Protein AF-A0A7S1XW97-F1 (afdb_monomer)

InterPro domains:
  IPR000409 BEACH domain [PF02138] (45-136)
  IPR000409 BEACH domain [PS50197] (31-137)
  IPR000409 BEACH domain [SM01026] (43-135)
  IPR036372 BEACH domain superfamily [G3DSA:1.10.1540.10] (35-137)
  IPR036372 BEACH domain superfamily [SSF81837] (33-136)
  IPR050865 BEACH Domain-Containing [PTHR13743] (34-137)

pLDDT: mean 87.42, std 10.72, range [58.53, 98.44]

Mean predicted aligned error: 8.8 Å

Foldseek 3Di:
DVVVVVVVVVVVVVCLVPDDPQRDLADPPADPVNLVVVLVVLVVCVVVVVDDPVVSQVSVLSSVSADPVDPVSHRDDDDFFDDPPDPDDDPVDPNRTQPPVDDPQPSDVVSVVVLVVQQVVCVPDPVDHRDSDPDDD

Solvent-accessible surface area (backbone atoms only — not comparable to full-atom values): 8562 Å² total; per-residue (Å²): 127,64,68,64,53,53,52,51,54,50,50,52,52,52,52,62,69,71,44,55,80,89,70,58,57,60,68,88,91,56,54,71,67,53,54,52,54,49,50,53,52,49,52,50,36,37,76,70,63,75,39,54,72,66,56,47,50,50,54,52,26,49,75,72,40,28,36,92,90,37,86,95,39,44,67,78,78,79,80,55,65,65,70,85,80,64,95,71,82,64,89,85,46,71,83,38,43,44,70,79,94,48,58,86,67,52,74,45,67,72,52,30,51,54,28,49,54,52,24,57,74,30,71,79,51,90,90,46,84,61,59,66,67,99,63,83,134

Structure (mmCIF, N/CA/C/O backbone):
data_AF-A0A7S1XW97-F1
#
_entry.id   AF-A0A7S1XW97-F1
#
loop_
_atom_site.group_PDB
_atom_site.id
_atom_site.type_symbol
_atom_site.label_atom_id
_atom_site.label_alt_id
_atom_site.label_comp_id
_atom_site.label_asym_id
_atom_site.label_entity_id
_atom_site.label_seq_id
_atom_site.pdbx_PDB_ins_code
_atom_site.Cartn_x
_atom_site.Cartn_y
_atom_site.Cartn_z
_atom_site.occupancy
_atom_site.B_iso_or_equiv
_atom_site.auth_seq_id
_atom_site.auth_comp_id
_atom_site.auth_asym_id
_atom_site.auth_atom_id
_atom_site.pdbx_PDB_model_num
ATOM 1 N N . GLY A 1 1 ? 24.781 -1.783 -34.529 1.00 58.53 1 GLY A N 1
ATOM 2 C CA . GLY A 1 1 ? 24.892 -1.516 -33.083 1.00 58.53 1 GLY A CA 1
ATOM 3 C C . GLY A 1 1 ? 23.984 -0.381 -32.654 1.00 58.53 1 GLY A C 1
ATOM 4 O O . GLY A 1 1 ? 23.139 -0.597 -31.808 1.00 58.53 1 GLY A O 1
ATOM 5 N N . GLU A 1 2 ? 24.116 0.796 -33.266 1.00 60.38 2 GLU A N 1
ATOM 6 C CA . GLU A 1 2 ? 23.433 2.031 -32.831 1.00 60.38 2 GLU A CA 1
ATOM 7 C C . GLU A 1 2 ? 22.150 2.355 -33.623 1.00 60.38 2 GLU A C 1
ATOM 9 O O . GLU A 1 2 ? 21.118 2.680 -33.043 1.00 60.38 2 GLU A O 1
ATOM 14 N N . GLN A 1 3 ? 22.172 2.167 -34.950 1.00 65.38 3 GLN A N 1
ATOM 15 C CA . GLN A 1 3 ? 21.011 2.398 -35.829 1.00 65.38 3 GLN A CA 1
ATOM 16 C C . GLN A 1 3 ? 19.806 1.500 -35.507 1.00 65.38 3 GLN A C 1
ATOM 18 O O . GLN A 1 3 ? 18.667 1.949 -35.583 1.00 65.38 3 GLN A O 1
ATOM 23 N N . ALA A 1 4 ? 20.043 0.244 -35.114 1.00 67.50 4 ALA A N 1
ATOM 24 C CA . ALA A 1 4 ? 18.973 -0.688 -34.750 1.00 67.50 4 ALA A CA 1
ATOM 25 C C . ALA A 1 4 ? 18.255 -0.271 -33.452 1.00 67.50 4 ALA A C 1
ATOM 27 O O . ALA A 1 4 ? 17.042 -0.431 -33.332 1.00 67.50 4 ALA A O 1
ATOM 28 N N . THR A 1 5 ? 18.993 0.307 -32.502 1.00 68.38 5 THR A N 1
ATOM 29 C CA . THR A 1 5 ? 18.452 0.832 -31.242 1.00 68.38 5 THR A CA 1
ATOM 30 C C . THR A 1 5 ? 17.637 2.100 -31.491 1.00 68.38 5 THR A C 1
ATOM 32 O O . THR A 1 5 ? 16.514 2.206 -31.009 1.00 68.38 5 THR A O 1
ATOM 35 N N . ALA A 1 6 ? 18.138 3.006 -32.338 1.00 78.25 6 ALA A N 1
ATOM 36 C CA . ALA A 1 6 ? 17.415 4.217 -32.730 1.00 78.25 6 ALA A CA 1
ATOM 37 C C . ALA A 1 6 ? 16.077 3.905 -33.427 1.00 78.25 6 ALA A C 1
ATOM 39 O O . ALA A 1 6 ? 15.051 4.491 -33.081 1.00 78.25 6 ALA A O 1
ATOM 40 N N . LEU A 1 7 ? 16.071 2.930 -34.346 1.00 82.88 7 LEU A N 1
ATOM 41 C CA . LEU A 1 7 ? 14.863 2.478 -35.043 1.00 82.88 7 LEU A CA 1
ATOM 42 C C . LEU A 1 7 ? 13.847 1.836 -34.080 1.00 82.88 7 LEU A C 1
ATOM 44 O O . LEU A 1 7 ? 12.645 2.082 -34.183 1.00 82.88 7 LEU A O 1
ATOM 48 N N . ARG A 1 8 ? 14.321 1.037 -33.112 1.00 73.38 8 ARG A N 1
ATOM 49 C CA . ARG A 1 8 ? 13.478 0.440 -32.061 1.00 73.38 8 ARG A CA 1
ATOM 50 C C . ARG A 1 8 ? 12.806 1.516 -31.209 1.00 73.38 8 ARG A C 1
ATOM 52 O O . ARG A 1 8 ? 11.610 1.417 -30.933 1.00 73.38 8 ARG A O 1
ATOM 59 N N . ASP A 1 9 ? 13.557 2.533 -30.805 1.00 73.38 9 ASP A N 1
ATOM 60 C CA . ASP A 1 9 ? 13.055 3.612 -29.953 1.00 73.38 9 ASP A CA 1
ATOM 61 C C . ASP A 1 9 ? 12.073 4.527 -30.698 1.00 73.38 9 ASP A C 1
ATOM 63 O O . ASP A 1 9 ? 11.115 5.037 -30.108 1.00 73.38 9 ASP A O 1
ATOM 67 N N . GLU A 1 10 ? 12.288 4.733 -31.997 1.00 81.69 10 GLU A N 1
ATOM 68 C CA . GLU A 1 10 ? 11.368 5.457 -32.874 1.00 81.69 10 GLU A CA 1
ATOM 69 C C . GLU A 1 10 ? 10.059 4.683 -33.079 1.00 81.69 10 GLU A C 1
ATOM 71 O O . GLU A 1 10 ? 8.978 5.243 -32.876 1.00 81.69 10 GLU A O 1
ATOM 76 N N . LEU A 1 11 ? 10.143 3.381 -33.371 1.00 80.56 11 LEU A N 1
ATOM 77 C CA . LEU A 1 11 ? 8.976 2.504 -33.475 1.00 80.56 11 LEU A CA 1
ATOM 78 C C . LEU A 1 11 ? 8.187 2.470 -32.160 1.00 80.56 11 LEU A C 1
ATOM 80 O O . LEU A 1 11 ? 6.967 2.627 -32.172 1.00 80.56 11 LEU A O 1
ATOM 84 N N . GLY A 1 12 ? 8.874 2.338 -31.021 1.00 74.25 12 GLY A N 1
ATOM 85 C CA . GLY A 1 12 ? 8.250 2.382 -29.699 1.00 74.25 12 GLY A CA 1
ATOM 86 C C . GLY A 1 12 ? 7.497 3.691 -29.455 1.00 74.25 12 GLY A C 1
ATOM 87 O O . GLY A 1 12 ? 6.360 3.674 -28.981 1.00 74.25 12 GLY A O 1
ATOM 88 N N . ARG A 1 13 ? 8.075 4.832 -29.851 1.00 75.88 13 ARG A N 1
ATOM 89 C CA . ARG A 1 13 ? 7.411 6.144 -29.769 1.00 75.88 13 ARG A CA 1
ATOM 90 C C . ARG A 1 13 ? 6.189 6.253 -30.683 1.00 75.88 13 ARG A C 1
ATOM 92 O O . ARG A 1 13 ? 5.176 6.810 -30.258 1.00 75.88 13 ARG A O 1
ATOM 99 N N . LEU A 1 14 ? 6.263 5.740 -31.911 1.00 81.44 14 LEU A N 1
ATOM 100 C CA . LEU A 1 14 ? 5.149 5.765 -32.867 1.00 81.44 14 LEU A CA 1
ATOM 101 C C . LEU A 1 14 ? 3.989 4.875 -32.410 1.00 81.44 14 LEU A C 1
ATOM 103 O O . LEU A 1 14 ? 2.843 5.326 -32.403 1.00 81.44 14 LEU A O 1
ATOM 107 N N . VAL A 1 15 ? 4.284 3.660 -31.941 1.00 77.19 15 VAL A N 1
ATOM 108 C CA . VAL A 1 15 ? 3.284 2.748 -31.367 1.00 77.19 15 VAL A CA 1
ATOM 109 C C . VAL A 1 15 ? 2.611 3.390 -30.153 1.00 77.19 15 VAL A C 1
ATOM 111 O O . VAL A 1 15 ? 1.388 3.396 -30.074 1.00 77.19 15 VAL A O 1
ATOM 114 N N . MET A 1 16 ? 3.373 4.024 -29.256 1.00 71.75 16 MET A N 1
ATOM 115 C CA . MET A 1 16 ? 2.813 4.733 -28.097 1.00 71.75 16 MET A CA 1
ATOM 116 C C . MET A 1 16 ? 1.976 5.967 -28.469 1.00 71.75 16 MET A C 1
ATOM 118 O O . MET A 1 16 ? 1.106 6.355 -27.697 1.00 71.75 16 MET A O 1
ATOM 122 N N . ARG A 1 17 ? 2.210 6.603 -29.625 1.00 74.94 17 ARG A N 1
ATOM 123 C CA . ARG A 1 17 ? 1.366 7.709 -30.120 1.00 74.94 17 ARG A CA 1
ATOM 124 C C . ARG A 1 17 ? 0.028 7.233 -30.676 1.00 74.94 17 ARG A C 1
ATOM 126 O O . ARG A 1 17 ? -0.952 7.960 -30.563 1.00 74.94 17 ARG A O 1
ATOM 133 N N . LEU A 1 18 ? 0.019 6.067 -31.317 1.00 80.94 18 LEU A N 1
ATOM 134 C CA . LEU A 1 18 ? -1.166 5.488 -31.956 1.00 80.94 18 LEU A CA 1
ATOM 135 C C . LEU A 1 18 ? -1.981 4.617 -30.995 1.00 80.94 18 LEU A C 1
ATOM 137 O O . LEU A 1 18 ? -3.166 4.389 -31.230 1.00 80.94 18 LEU A O 1
ATOM 141 N N . ALA A 1 19 ? -1.353 4.131 -29.923 1.00 71.88 19 ALA A N 1
ATOM 142 C CA . ALA A 1 19 ? -2.017 3.352 -28.898 1.00 71.88 19 ALA A CA 1
ATOM 143 C C . ALA A 1 19 ? -3.153 4.172 -28.259 1.00 71.88 19 ALA A C 1
ATOM 145 O O . ALA A 1 19 ? -2.956 5.343 -27.915 1.00 71.88 19 ALA A O 1
ATOM 146 N N . PRO A 1 20 ? -4.334 3.566 -28.050 1.00 72.19 20 PRO A N 1
ATOM 147 C CA . PRO A 1 20 ? -5.391 4.207 -27.291 1.00 72.19 20 PRO A CA 1
ATOM 148 C C . PRO A 1 20 ? -4.873 4.645 -25.921 1.00 72.19 20 PRO A C 1
ATOM 150 O O . PRO A 1 20 ? -4.086 3.938 -25.291 1.00 72.19 20 PRO A O 1
ATOM 153 N N . SER A 1 21 ? -5.368 5.768 -25.404 1.00 61.31 21 SER A N 1
ATOM 154 C CA . SER A 1 21 ? -4.962 6.291 -24.090 1.00 61.31 21 SER A CA 1
ATOM 155 C C . SER A 1 21 ? -5.114 5.273 -22.950 1.00 61.31 21 SER A C 1
ATOM 157 O O . SER A 1 21 ? -4.355 5.319 -21.989 1.00 61.31 21 SER A O 1
ATOM 159 N N . HIS A 1 22 ? -6.041 4.320 -23.077 1.00 63.16 22 HIS A N 1
ATOM 160 C CA . HIS A 1 22 ? -6.274 3.235 -22.118 1.00 63.16 22 HIS A CA 1
ATOM 161 C C . HIS A 1 22 ? -5.337 2.018 -22.267 1.00 63.16 22 HIS A C 1
ATOM 163 O O . HIS A 1 22 ? -5.316 1.164 -21.380 1.00 63.16 22 HIS A O 1
ATOM 169 N N . ALA A 1 23 ? -4.588 1.918 -23.370 1.00 59.53 23 ALA A N 1
ATOM 170 C CA . ALA A 1 23 ? -3.607 0.859 -23.631 1.00 59.53 23 ALA A CA 1
ATOM 171 C C . ALA A 1 23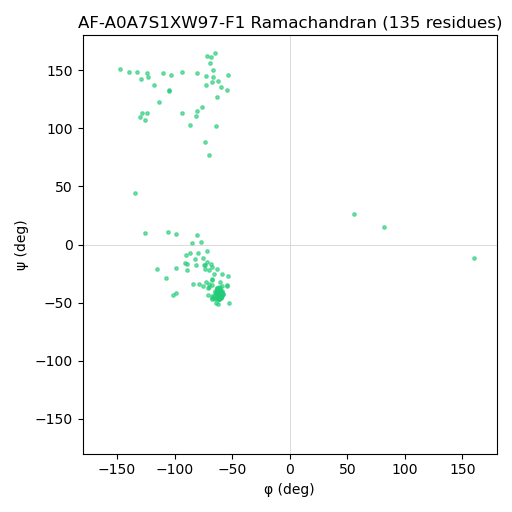 ? -2.193 1.233 -23.143 1.00 59.53 23 ALA A C 1
ATOM 173 O O . ALA A 1 23 ? -1.320 0.375 -23.008 1.00 59.53 23 ALA A O 1
ATOM 174 N N . ILE A 1 24 ? -1.958 2.517 -22.861 1.00 62.19 24 ILE A N 1
ATOM 175 C CA . ILE A 1 24 ? -0.666 3.038 -22.418 1.00 62.19 24 ILE A CA 1
ATOM 176 C C . ILE A 1 24 ? -0.565 2.909 -20.895 1.00 62.19 24 ILE A C 1
ATOM 178 O O . ILE A 1 24 ? -1.139 3.685 -20.135 1.00 62.19 24 ILE A O 1
ATOM 182 N N . LYS A 1 25 ? 0.185 1.902 -20.454 1.00 58.91 25 LYS A N 1
ATOM 183 C CA . LYS A 1 25 ? 0.322 1.512 -19.044 1.00 58.91 25 LYS A CA 1
ATOM 184 C C . LYS A 1 25 ? 1.277 2.388 -18.228 1.00 58.91 25 LYS A C 1
ATOM 186 O O . LYS A 1 25 ? 1.073 2.617 -17.042 1.00 58.91 25 LYS A O 1
ATOM 191 N N . GLN A 1 26 ? 2.335 2.870 -18.870 1.00 65.56 26 GLN A N 1
ATOM 192 C CA . GLN A 1 26 ? 3.313 3.786 -18.294 1.00 65.56 26 GLN A CA 1
ATOM 193 C C . GLN A 1 26 ? 3.271 5.069 -19.091 1.00 65.56 26 GLN A C 1
ATOM 195 O O . GLN A 1 26 ? 3.200 5.002 -20.308 1.00 65.56 26 GLN A O 1
ATOM 200 N N . TRP A 1 27 ? 3.316 6.213 -18.418 1.00 65.94 27 TRP A N 1
ATOM 201 C CA . TRP A 1 27 ? 3.195 7.528 -19.031 1.00 65.94 27 TRP A CA 1
ATOM 202 C C . TRP A 1 27 ? 4.481 7.901 -19.797 1.00 65.94 27 TRP A C 1
ATOM 204 O O . TRP A 1 27 ? 5.339 8.575 -19.226 1.00 65.94 27 TRP A O 1
ATOM 214 N N . PRO A 1 28 ? 4.646 7.547 -21.088 1.00 59.22 28 PRO A N 1
ATOM 215 C CA . PRO A 1 28 ? 5.940 7.637 -21.772 1.00 59.22 28 PRO A CA 1
ATOM 216 C C . PRO A 1 28 ? 6.330 9.105 -21.998 1.00 59.22 28 PRO A C 1
ATOM 218 O O . PRO A 1 28 ? 7.495 9.450 -22.143 1.00 59.22 28 PRO A O 1
ATOM 221 N N . ASN A 1 29 ? 5.323 9.984 -21.978 1.00 68.00 29 ASN A N 1
ATOM 222 C CA . ASN A 1 29 ? 5.430 11.420 -22.196 1.00 68.00 29 ASN A CA 1
ATOM 223 C C . ASN A 1 29 ? 5.461 12.226 -20.882 1.00 68.00 29 ASN A C 1
ATOM 225 O O . ASN A 1 29 ? 5.309 13.450 -20.914 1.00 68.00 29 ASN A O 1
ATOM 229 N N . ARG A 1 30 ? 5.576 11.581 -19.711 1.00 73.75 30 ARG A N 1
ATOM 230 C CA . ARG A 1 30 ? 5.645 12.271 -18.412 1.00 73.75 30 ARG A CA 1
ATOM 231 C C . ARG A 1 30 ? 7.017 12.060 -17.789 1.00 73.75 30 ARG A C 1
ATOM 233 O O . ARG A 1 30 ? 7.435 10.937 -17.548 1.00 73.75 30 ARG A O 1
ATOM 240 N N . SER A 1 31 ? 7.704 13.160 -17.496 1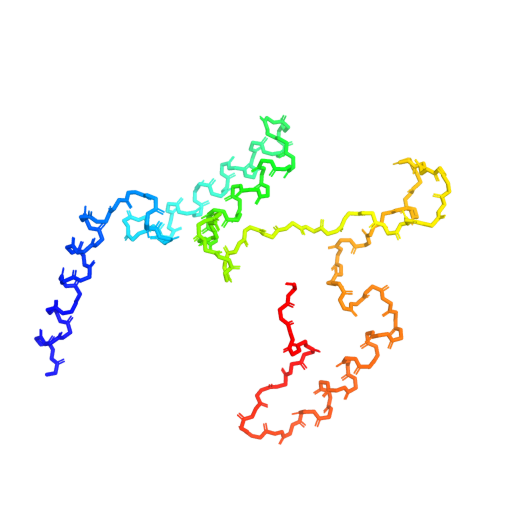.00 82.38 31 SER A N 1
ATOM 241 C CA . SER A 1 31 ? 8.986 13.113 -16.797 1.00 82.38 31 SER A CA 1
ATOM 242 C C . SER A 1 31 ? 8.815 12.673 -15.340 1.00 82.38 31 SER A C 1
ATOM 244 O O . SER A 1 31 ? 7.769 12.899 -14.724 1.00 82.38 31 SER A O 1
ATOM 246 N N . SER A 1 32 ? 9.876 12.130 -14.741 1.00 83.12 32 SER A N 1
ATOM 247 C CA . SER A 1 32 ? 9.917 11.790 -13.310 1.00 83.12 32 SER A CA 1
ATOM 248 C C . SER A 1 32 ? 9.563 12.992 -12.422 1.00 83.12 32 SER A C 1
ATOM 250 O O . SER A 1 32 ? 8.878 12.849 -11.411 1.00 83.12 32 SER A O 1
ATOM 252 N N . ALA A 1 33 ? 9.952 14.201 -12.844 1.00 87.25 33 ALA A N 1
ATOM 253 C CA . ALA A 1 33 ? 9.591 15.451 -12.177 1.00 87.25 33 ALA A CA 1
ATOM 254 C C . ALA A 1 33 ? 8.075 15.713 -12.194 1.00 87.25 33 ALA A C 1
ATOM 256 O O . ALA A 1 33 ? 7.512 16.165 -11.196 1.00 87.25 33 ALA A O 1
ATOM 257 N N . TRP A 1 34 ? 7.395 15.400 -13.302 1.00 88.69 34 TRP A N 1
ATOM 258 C CA . TRP A 1 34 ? 5.938 15.494 -13.380 1.00 88.69 34 TRP A CA 1
ATOM 259 C C . TRP A 1 34 ? 5.267 14.506 -12.421 1.00 88.69 34 TRP A C 1
ATOM 261 O O . TRP A 1 34 ? 4.374 14.908 -11.675 1.00 88.69 34 TRP A O 1
ATOM 271 N N . VAL A 1 35 ? 5.730 13.250 -12.392 1.00 87.25 35 VAL A N 1
ATOM 272 C CA . VAL A 1 35 ? 5.191 12.205 -11.501 1.00 87.25 35 VAL A CA 1
ATOM 273 C C . VAL A 1 35 ? 5.338 12.623 -10.039 1.00 87.25 35 VAL A C 1
ATOM 275 O O . VAL A 1 35 ? 4.369 12.565 -9.281 1.00 87.25 35 VAL A O 1
ATOM 278 N N . LEU A 1 36 ? 6.516 13.126 -9.655 1.00 89.62 36 LEU A N 1
ATOM 279 C CA . LEU A 1 36 ? 6.768 13.618 -8.303 1.00 89.62 36 LEU A CA 1
ATOM 280 C C . LEU A 1 36 ? 5.861 14.806 -7.954 1.00 89.62 36 LEU A C 1
ATOM 282 O O . LEU A 1 36 ? 5.234 14.811 -6.895 1.00 89.62 36 LEU A O 1
ATOM 286 N N . LYS A 1 37 ? 5.738 15.789 -8.854 1.00 92.69 37 LYS A N 1
ATOM 287 C CA . LYS A 1 37 ? 4.874 16.961 -8.649 1.00 92.69 37 LYS A CA 1
ATOM 288 C C . LYS A 1 37 ? 3.404 16.564 -8.499 1.00 92.69 37 LYS A C 1
ATOM 290 O O . LYS A 1 37 ? 2.713 17.105 -7.636 1.00 92.69 37 LYS A O 1
ATOM 295 N N . TYR A 1 38 ? 2.930 15.624 -9.316 1.00 92.19 38 TYR A N 1
ATOM 296 C CA . TYR A 1 38 ? 1.569 15.108 -9.224 1.00 92.19 38 TYR A CA 1
ATOM 297 C C . TYR A 1 38 ? 1.351 14.382 -7.892 1.00 92.19 38 TYR A C 1
ATOM 299 O O . TYR A 1 38 ? 0.428 14.741 -7.164 1.00 92.19 38 TYR A O 1
ATOM 307 N N . LYS A 1 39 ? 2.248 13.453 -7.524 1.00 93.69 39 LYS A N 1
ATOM 308 C CA . LYS A 1 39 ? 2.205 12.734 -6.241 1.00 93.69 39 LYS A CA 1
ATOM 309 C C . LYS A 1 39 ? 2.118 13.704 -5.062 1.00 93.69 39 LYS A C 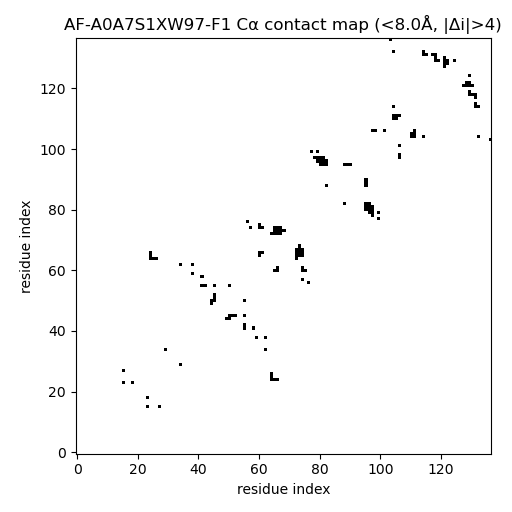1
ATOM 311 O O . LYS A 1 39 ? 1.228 13.562 -4.233 1.00 93.69 39 LYS A O 1
ATOM 316 N N . LEU A 1 40 ? 2.987 14.717 -5.009 1.00 96.62 40 LEU A N 1
ATOM 317 C CA . LEU A 1 40 ? 2.993 15.711 -3.927 1.00 96.62 40 LEU A CA 1
ATOM 318 C C . LEU A 1 40 ? 1.670 16.484 -3.840 1.00 96.62 40 LEU A C 1
ATOM 320 O O . LEU A 1 40 ? 1.156 16.714 -2.744 1.00 96.62 40 LEU A O 1
ATOM 324 N N . ARG A 1 41 ? 1.081 16.850 -4.986 1.00 96.69 41 ARG A N 1
ATOM 325 C CA . ARG A 1 41 ? -0.232 17.509 -5.032 1.00 96.69 41 ARG A CA 1
ATOM 326 C C . ARG A 1 41 ? -1.334 16.599 -4.488 1.00 96.69 41 ARG A C 1
ATOM 328 O O . ARG A 1 41 ? -2.182 17.065 -3.730 1.00 96.69 41 ARG A O 1
ATOM 335 N N . SER A 1 42 ? -1.322 15.326 -4.866 1.00 96.31 42 SER A N 1
ATOM 336 C CA . SER A 1 42 ? -2.263 14.316 -4.378 1.00 96.31 42 SER A CA 1
ATOM 337 C C . SER A 1 42 ? -2.122 14.083 -2.877 1.00 96.31 42 SER A C 1
ATOM 339 O O . SER A 1 42 ? -3.119 14.123 -2.162 1.00 96.31 42 SER A O 1
ATOM 341 N N . THR A 1 43 ? -0.889 13.955 -2.377 1.00 97.75 43 THR A N 1
ATOM 342 C CA . THR A 1 43 ? -0.605 13.827 -0.940 1.00 97.75 43 THR A CA 1
ATOM 343 C C . THR A 1 43 ? -1.135 15.027 -0.164 1.00 97.75 43 THR A C 1
ATOM 345 O O . THR A 1 43 ? -1.799 14.845 0.852 1.00 97.75 43 THR A O 1
ATOM 348 N N . ARG A 1 44 ? -0.926 16.249 -0.670 1.00 98.25 44 ARG A N 1
ATOM 349 C CA . ARG A 1 44 ? -1.459 17.463 -0.043 1.00 98.25 44 ARG A CA 1
ATOM 350 C C . ARG A 1 44 ? -2.990 17.462 0.003 1.00 98.25 44 ARG A C 1
ATOM 352 O O . ARG A 1 44 ? -3.563 17.720 1.056 1.00 98.25 44 ARG A O 1
ATOM 359 N N . ARG A 1 45 ? -3.658 17.124 -1.109 1.00 98.31 45 ARG A N 1
ATOM 360 C CA . ARG A 1 45 ? -5.130 17.018 -1.162 1.00 98.31 45 ARG A CA 1
ATOM 361 C C . ARG A 1 45 ? -5.660 16.000 -0.154 1.00 98.31 45 ARG A C 1
ATOM 363 O O . ARG A 1 45 ? -6.680 16.265 0.474 1.00 98.31 45 ARG A O 1
ATOM 370 N N . TRP A 1 46 ? -4.979 14.868 -0.000 1.00 98.44 46 TRP A N 1
ATOM 371 C CA . TRP A 1 46 ? -5.344 13.834 0.967 1.00 98.44 46 TRP A CA 1
ATOM 372 C C . TRP A 1 46 ? -5.161 14.311 2.414 1.00 98.44 46 TRP A C 1
ATOM 374 O O . TRP A 1 46 ? -6.086 14.194 3.215 1.00 98.44 46 TRP A O 1
ATOM 384 N N . GLN A 1 47 ? -4.025 14.940 2.734 1.00 98.19 47 GLN A N 1
ATOM 385 C CA . GLN A 1 47 ? -3.760 15.516 4.060 1.00 98.19 47 GLN A CA 1
ATOM 386 C C . GLN A 1 47 ? -4.779 16.601 4.443 1.00 98.19 47 GLN A C 1
ATOM 388 O O . GLN A 1 47 ? -5.234 16.653 5.582 1.00 98.19 47 GLN A O 1
ATOM 393 N N . GLU A 1 48 ? -5.186 17.431 3.481 1.00 98.19 48 GLU A N 1
ATOM 394 C CA . GLU A 1 48 ? -6.215 18.468 3.648 1.00 98.19 48 GLU A CA 1
ATOM 395 C C . GLU A 1 48 ? -7.653 17.905 3.570 1.00 98.19 48 GLU A C 1
ATOM 397 O O . GLU A 1 48 ? -8.609 18.677 3.521 1.00 98.19 48 GLU A O 1
ATOM 402 N N . ARG A 1 49 ? -7.821 16.572 3.533 1.00 97.81 49 ARG A N 1
ATOM 403 C CA . ARG A 1 49 ? -9.109 15.854 3.437 1.00 97.81 49 ARG A CA 1
ATOM 404 C C . ARG A 1 49 ? -9.984 16.255 2.240 1.00 97.81 49 ARG A C 1
ATOM 406 O O . ARG A 1 49 ? -11.200 16.106 2.280 1.00 97.81 49 ARG A O 1
ATOM 413 N N . ARG A 1 50 ? -9.373 16.739 1.153 1.00 98.19 50 ARG A N 1
ATOM 414 C CA . ARG A 1 50 ? -10.064 17.057 -0.113 1.00 98.19 50 ARG A CA 1
ATOM 415 C C . ARG A 1 50 ? -10.310 15.833 -0.990 1.00 98.19 50 ARG A C 1
ATOM 417 O O . ARG A 1 50 ? -11.087 15.922 -1.932 1.00 98.19 50 ARG A O 1
ATOM 424 N N . ILE A 1 51 ? -9.596 14.744 -0.722 1.00 97.81 51 ILE A N 1
ATOM 425 C CA . ILE A 1 51 ? -9.825 13.422 -1.306 1.00 97.81 51 ILE A CA 1
ATOM 426 C C . ILE A 1 51 ? -9.807 12.384 -0.190 1.00 97.81 51 ILE A C 1
ATOM 428 O O . ILE A 1 51 ? -9.093 12.538 0.806 1.00 97.81 51 ILE A O 1
ATOM 432 N N . SER A 1 52 ? -10.585 11.327 -0.367 1.00 98.06 52 SER A N 1
ATOM 433 C CA . SER A 1 52 ? -10.617 10.170 0.518 1.00 98.06 52 SER A CA 1
ATOM 434 C C . SER A 1 52 ? -9.319 9.360 0.442 1.00 98.06 52 SER A C 1
ATOM 436 O O . SER A 1 52 ? -8.553 9.432 -0.522 1.00 98.06 52 SER A O 1
ATOM 438 N N . THR A 1 53 ? -9.080 8.526 1.456 1.00 97.31 53 THR A N 1
ATOM 439 C CA . THR A 1 53 ? -7.970 7.562 1.441 1.00 97.31 53 THR A CA 1
ATOM 440 C C . THR A 1 53 ? -8.078 6.594 0.261 1.00 97.31 53 THR A C 1
ATOM 442 O O . THR A 1 53 ? -7.058 6.249 -0.329 1.00 97.31 53 THR A O 1
ATOM 445 N N . PHE A 1 54 ? -9.295 6.197 -0.128 1.00 97.69 54 PHE A N 1
ATOM 446 C CA . PHE A 1 54 ? -9.518 5.335 -1.291 1.00 97.69 54 PHE A CA 1
ATOM 447 C C . PHE A 1 54 ? -9.042 5.998 -2.587 1.00 97.69 54 PHE A C 1
ATOM 449 O O . PHE A 1 54 ? -8.240 5.415 -3.315 1.00 97.69 54 PHE A O 1
ATOM 456 N N . GLU A 1 55 ? -9.470 7.237 -2.842 1.00 96.69 55 GLU A N 1
ATOM 457 C CA . GLU A 1 55 ? -9.053 7.999 -4.025 1.00 96.69 55 GLU A CA 1
ATOM 458 C C . GLU A 1 55 ? -7.544 8.233 -4.038 1.00 96.69 55 GLU A C 1
ATOM 460 O O . GLU A 1 55 ? -6.902 8.068 -5.072 1.00 96.69 55 GLU A O 1
ATOM 465 N N . TYR A 1 56 ? -6.958 8.566 -2.886 1.00 97.88 56 TYR A N 1
ATOM 466 C CA . TYR A 1 56 ? -5.517 8.758 -2.783 1.00 97.88 56 TYR A CA 1
ATOM 467 C C . TYR A 1 56 ? -4.739 7.478 -3.117 1.00 97.88 56 TYR A C 1
ATOM 469 O O . TYR A 1 56 ? -3.807 7.517 -3.920 1.00 97.88 56 TYR A O 1
ATOM 477 N N . LEU A 1 57 ? -5.138 6.330 -2.560 1.00 97.00 57 LEU A N 1
ATOM 478 C CA . LEU A 1 57 ? -4.520 5.038 -2.874 1.00 97.00 57 LEU A CA 1
ATOM 479 C C . LEU A 1 57 ? -4.717 4.653 -4.344 1.00 97.00 57 LEU A C 1
ATOM 481 O O . LEU A 1 57 ? -3.795 4.115 -4.961 1.00 97.00 57 LEU A O 1
ATOM 485 N N . LEU A 1 58 ? -5.877 4.952 -4.931 1.00 95.00 58 LEU A N 1
ATOM 486 C CA . LEU A 1 58 ? -6.115 4.727 -6.352 1.00 95.00 58 LEU A CA 1
ATOM 487 C C . LEU A 1 58 ? -5.193 5.598 -7.219 1.00 95.00 58 LEU A C 1
ATOM 489 O O . LEU A 1 58 ? -4.555 5.082 -8.135 1.00 95.00 58 LEU A O 1
ATOM 493 N N . GLU A 1 59 ? -5.047 6.887 -6.898 1.00 93.94 59 GLU A N 1
ATOM 494 C CA . GLU A 1 59 ? -4.110 7.782 -7.589 1.00 93.94 59 GLU A CA 1
ATOM 495 C C . GLU A 1 59 ? -2.660 7.270 -7.481 1.00 93.94 59 GLU A C 1
ATOM 497 O O . GLU A 1 59 ? -1.939 7.268 -8.480 1.00 93.94 59 GLU A O 1
ATOM 502 N N . LEU A 1 60 ? -2.233 6.763 -6.316 1.00 94.38 60 LEU A N 1
ATOM 503 C CA . LEU A 1 60 ? -0.905 6.154 -6.155 1.00 94.38 60 LEU A CA 1
ATOM 504 C C . LEU A 1 60 ? -0.721 4.897 -7.019 1.00 94.38 60 LEU A C 1
ATOM 506 O O . LEU A 1 60 ? 0.336 4.733 -7.631 1.00 94.38 60 LEU A O 1
ATOM 510 N N . ASN A 1 61 ? -1.736 4.033 -7.104 1.00 93.56 61 ASN A N 1
ATOM 511 C CA . ASN A 1 61 ? -1.710 2.849 -7.965 1.00 93.56 61 ASN A CA 1
ATOM 512 C C . ASN A 1 61 ? -1.547 3.23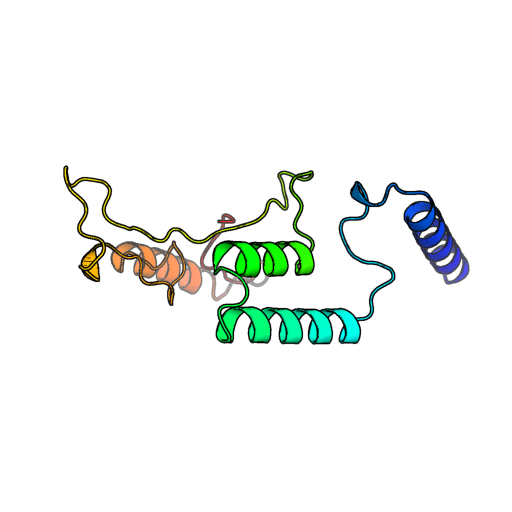6 -9.445 1.00 93.56 61 ASN A C 1
ATOM 514 O O . ASN A 1 61 ? -0.688 2.684 -10.135 1.00 93.56 61 ASN A O 1
ATOM 518 N N . LEU A 1 62 ? -2.306 4.230 -9.912 1.00 90.00 62 LEU A N 1
ATOM 519 C CA . LEU A 1 62 ? -2.223 4.728 -11.289 1.00 90.00 62 LEU A CA 1
ATOM 520 C C . LEU A 1 62 ? -0.847 5.340 -11.604 1.00 90.00 62 LEU A C 1
ATOM 522 O O . LEU A 1 62 ? -0.303 5.127 -12.688 1.00 90.00 62 LEU A O 1
ATOM 526 N N . LEU A 1 63 ? -0.248 6.072 -10.658 1.00 89.75 63 LEU A N 1
ATOM 527 C CA . LEU A 1 63 ? 1.108 6.618 -10.818 1.00 89.75 63 LEU A CA 1
ATOM 528 C C . LEU A 1 63 ? 2.184 5.528 -10.854 1.00 89.75 63 LEU A C 1
ATOM 530 O O . LEU A 1 63 ? 3.196 5.704 -11.528 1.00 89.75 63 LEU A O 1
ATOM 534 N N . ALA A 1 64 ? 1.962 4.406 -10.166 1.00 89.38 64 ALA A N 1
ATOM 535 C CA . ALA A 1 64 ? 2.840 3.238 -10.198 1.00 89.38 64 ALA A CA 1
ATOM 536 C C . ALA A 1 64 ? 2.681 2.385 -11.476 1.00 89.38 64 ALA A C 1
ATOM 538 O O . ALA A 1 64 ? 3.338 1.353 -11.601 1.00 89.38 64 ALA A O 1
ATOM 539 N N . GLY A 1 65 ? 1.824 2.795 -12.421 1.00 87.62 65 GLY A N 1
ATOM 540 C CA . GLY A 1 65 ? 1.580 2.081 -13.679 1.00 87.62 65 GLY A CA 1
ATOM 541 C C . GLY A 1 65 ? 0.602 0.909 -13.563 1.00 87.62 65 GLY A C 1
ATOM 542 O O . GLY A 1 65 ? 0.536 0.074 -14.467 1.00 87.62 65 GLY A O 1
ATOM 543 N N . ARG A 1 66 ? -0.156 0.824 -12.462 1.00 90.00 66 ARG A N 1
ATOM 544 C CA . ARG A 1 66 ? -1.216 -0.178 -12.299 1.00 90.00 66 ARG A CA 1
ATOM 545 C C . ARG A 1 66 ? -2.482 0.255 -13.029 1.00 90.00 66 ARG A C 1
ATOM 547 O O . ARG A 1 66 ? -2.785 1.444 -13.117 1.00 90.00 66 ARG A O 1
ATOM 554 N N . SER A 1 67 ? -3.226 -0.717 -13.544 1.00 86.75 67 SER A N 1
ATOM 555 C CA . SER A 1 67 ? -4.428 -0.488 -14.349 1.00 86.75 67 SER A CA 1
ATOM 556 C C . SER A 1 67 ? -5.450 -1.594 -14.126 1.00 86.75 67 SER A C 1
ATOM 558 O O . SER A 1 67 ? -5.088 -2.739 -13.873 1.00 86.75 67 SER A O 1
ATOM 560 N N . PHE A 1 68 ? -6.731 -1.265 -14.271 1.00 88.75 68 PHE A N 1
ATOM 561 C CA . PHE A 1 68 ? -7.819 -2.245 -14.255 1.00 88.75 68 PHE A CA 1
ATOM 562 C C . PHE A 1 68 ? -7.809 -3.172 -15.481 1.00 88.75 68 PHE A C 1
ATOM 564 O O . PHE A 1 68 ? -8.432 -4.228 -15.454 1.00 88.75 68 PHE A O 1
ATOM 571 N N . ASN A 1 69 ? -7.082 -2.793 -16.538 1.00 86.56 69 ASN A N 1
ATOM 572 C CA . ASN A 1 69 ? -7.030 -3.527 -17.804 1.00 86.56 69 ASN A CA 1
ATOM 573 C C . ASN A 1 69 ? -5.967 -4.640 -17.825 1.00 86.56 69 ASN A C 1
ATOM 575 O O . ASN A 1 69 ? -5.904 -5.392 -18.793 1.00 86.56 69 ASN A O 1
ATOM 579 N N . ASP A 1 70 ? -5.113 -4.734 -16.801 1.00 85.06 70 ASP A N 1
ATOM 580 C CA . ASP A 1 70 ? -4.064 -5.753 -16.716 1.00 85.06 70 ASP A CA 1
ATOM 581 C C . ASP A 1 70 ? -4.095 -6.448 -15.353 1.00 85.06 70 ASP A C 1
ATOM 583 O O . ASP A 1 70 ? -3.719 -5.869 -14.332 1.00 85.06 70 ASP A O 1
ATOM 587 N N . LEU A 1 71 ? -4.504 -7.719 -15.357 1.00 87.94 71 LEU A N 1
ATOM 588 C CA . LEU A 1 71 ? -4.602 -8.555 -14.159 1.00 87.94 71 LEU A CA 1
ATOM 589 C C . LEU A 1 71 ? -3.254 -8.734 -13.448 1.00 87.94 71 LEU A C 1
ATOM 591 O O . LEU A 1 71 ? -3.213 -8.806 -12.222 1.00 87.94 71 LEU A O 1
ATOM 595 N N . CYS A 1 72 ? -2.141 -8.744 -14.184 1.00 89.06 72 CYS A N 1
ATOM 596 C CA . CYS A 1 72 ? -0.805 -8.885 -13.606 1.00 89.06 72 CYS A CA 1
ATOM 597 C C . CYS A 1 72 ? -0.337 -7.606 -12.890 1.00 89.06 72 CYS A C 1
ATOM 599 O O . CYS A 1 72 ? 0.609 -7.651 -12.104 1.00 89.06 72 CYS A O 1
ATOM 601 N N . GLN A 1 73 ? -0.960 -6.453 -13.164 1.00 88.88 73 GLN A N 1
ATOM 602 C CA . GLN A 1 73 ? -0.641 -5.161 -12.540 1.00 88.88 73 GLN A CA 1
ATOM 603 C C . GLN A 1 73 ? -1.909 -4.424 -12.102 1.00 88.88 73 GLN A C 1
ATOM 605 O O . GLN A 1 73 ? -2.044 -3.211 -12.280 1.00 88.88 73 GLN A O 1
ATOM 610 N N . TYR A 1 74 ? -2.827 -5.166 -11.490 1.00 93.06 74 TYR A N 1
ATOM 611 C CA . TYR A 1 74 ? -4.065 -4.624 -10.951 1.00 93.06 74 TYR A CA 1
ATOM 612 C C . TYR A 1 74 ? -3.793 -3.682 -9.760 1.00 93.06 74 TYR A C 1
ATOM 614 O O . TYR A 1 74 ? -2.786 -3.864 -9.060 1.00 93.06 74 TYR A O 1
ATOM 622 N N . PRO A 1 75 ? -4.630 -2.660 -9.501 1.00 95.31 75 PRO A N 1
ATOM 623 C CA . PRO A 1 75 ? -4.508 -1.826 -8.308 1.00 95.31 75 PRO A CA 1
ATOM 624 C C . PRO A 1 75 ? -4.508 -2.649 -7.013 1.00 95.31 75 PRO A C 1
ATOM 626 O O . PRO A 1 75 ? -5.348 -3.523 -6.821 1.00 95.31 75 PRO A O 1
ATOM 629 N N . VAL A 1 76 ? -3.569 -2.354 -6.113 1.00 95.12 76 VAL A N 1
ATOM 630 C CA . VAL A 1 76 ? -3.417 -3.032 -4.820 1.00 95.12 76 VAL A CA 1
ATOM 631 C C . VAL A 1 76 ? -3.920 -2.126 -3.707 1.00 95.12 76 VAL A C 1
ATOM 633 O O . VAL A 1 76 ? -3.552 -0.951 -3.628 1.00 95.12 76 VAL A O 1
ATOM 636 N N . PHE A 1 77 ? -4.728 -2.701 -2.822 1.00 95.88 77 PHE A N 1
ATOM 637 C CA . PHE A 1 77 ? -5.221 -2.064 -1.607 1.00 95.88 77 PHE A CA 1
ATOM 638 C C . PHE A 1 77 ? -4.839 -2.911 -0.391 1.00 95.88 77 PHE A C 1
ATOM 640 O O . PHE A 1 77 ? -4.810 -4.139 -0.485 1.00 95.88 77 PHE A O 1
ATOM 647 N N . PRO A 1 78 ? -4.518 -2.282 0.751 1.00 95.62 78 PRO A N 1
ATOM 648 C CA . PRO A 1 78 ? -4.192 -3.023 1.954 1.00 95.62 78 PRO A CA 1
ATOM 649 C C . PRO A 1 78 ? -5.449 -3.649 2.558 1.00 95.62 78 PRO A C 1
ATOM 651 O O . PRO A 1 78 ? -6.512 -3.031 2.595 1.00 95.62 78 PRO A O 1
ATOM 654 N N . TRP A 1 79 ? -5.292 -4.835 3.139 1.00 94.88 79 TRP A N 1
ATOM 655 C CA . TRP A 1 79 ? -6.251 -5.355 4.109 1.00 94.88 79 TRP A CA 1
ATOM 656 C C . TRP A 1 79 ? -6.269 -4.427 5.327 1.00 94.88 79 TRP A C 1
ATOM 658 O O . TRP A 1 79 ? -5.210 -4.115 5.874 1.00 94.88 79 TRP A O 1
ATOM 668 N N . VAL A 1 80 ? -7.448 -3.946 5.719 1.00 96.44 80 VAL A N 1
ATOM 669 C CA . VAL A 1 80 ? -7.588 -2.972 6.818 1.00 96.44 80 VAL A CA 1
ATOM 670 C C . VAL A 1 80 ? -8.043 -3.648 8.104 1.00 96.44 80 VAL A C 1
ATOM 672 O O . VAL 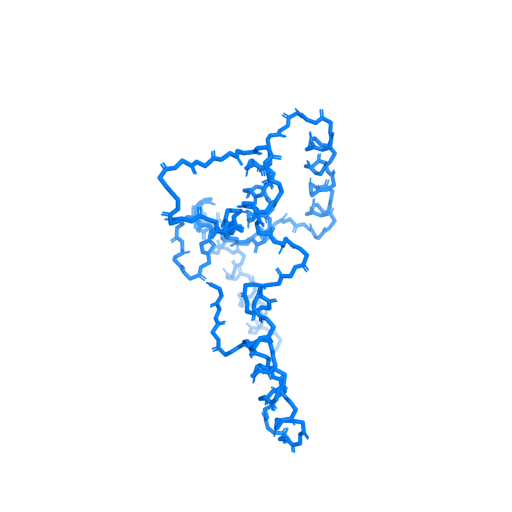A 1 80 ? -7.494 -3.366 9.163 1.00 96.44 80 VAL A O 1
ATOM 675 N N . LEU A 1 81 ? -9.013 -4.555 8.011 1.00 95.88 81 LEU A N 1
ATOM 676 C CA . LEU A 1 81 ? -9.562 -5.277 9.153 1.00 95.88 81 LEU A CA 1
ATOM 677 C C . LEU A 1 81 ? -8.848 -6.617 9.333 1.00 95.88 81 LEU A C 1
ATOM 679 O O . LEU A 1 81 ? -8.417 -7.232 8.350 1.00 95.88 81 LEU A O 1
ATOM 683 N N . CYS A 1 82 ? -8.738 -7.067 10.580 1.00 94.81 82 CYS A N 1
ATOM 684 C CA . CYS A 1 82 ? -8.193 -8.380 10.933 1.00 94.81 82 CYS A CA 1
ATOM 685 C C . CYS A 1 82 ? -9.229 -9.315 11.580 1.00 94.81 82 CYS A C 1
ATOM 687 O O . CYS A 1 82 ? -9.048 -10.530 11.524 1.00 94.81 82 CYS A O 1
ATOM 689 N N . ASN A 1 83 ? -10.317 -8.778 12.142 1.00 93.94 83 ASN A N 1
ATOM 690 C CA . ASN A 1 83 ? -11.381 -9.566 12.754 1.00 93.94 83 ASN A CA 1
ATOM 691 C C . ASN A 1 83 ? -12.512 -9.845 11.752 1.00 93.94 83 ASN A C 1
ATOM 693 O O . ASN A 1 83 ? -13.229 -8.933 11.346 1.00 93.94 83 ASN A O 1
ATOM 697 N N . TYR A 1 84 ? -12.666 -11.117 11.381 1.00 94.38 84 TYR A N 1
ATOM 698 C CA . TYR A 1 84 ? -13.736 -11.613 10.505 1.00 94.38 84 TYR A CA 1
ATOM 699 C C . TYR A 1 84 ? -14.535 -12.763 11.142 1.00 94.38 84 TYR A C 1
ATOM 701 O O . TYR A 1 84 ? -15.292 -13.441 10.451 1.00 94.38 84 TYR A O 1
ATOM 709 N N . THR A 1 85 ? -14.329 -13.036 12.433 1.00 94.62 85 THR A N 1
ATOM 710 C CA . THR A 1 85 ? -14.940 -14.173 13.141 1.00 94.62 85 THR A CA 1
ATOM 711 C C . THR A 1 85 ? -16.035 -13.743 14.107 1.00 94.62 85 THR A C 1
ATOM 713 O O . THR A 1 85 ? -16.968 -14.509 14.345 1.00 94.62 85 THR A O 1
ATOM 716 N N . SER A 1 86 ? -15.944 -12.533 14.661 1.00 93.12 86 SER A N 1
ATOM 717 C CA . SER A 1 86 ? -16.986 -11.979 15.524 1.00 93.12 86 SER A CA 1
ATOM 718 C C . SER A 1 86 ? -18.278 -11.712 14.746 1.00 93.12 86 SER A C 1
ATOM 720 O O . SER A 1 86 ? -18.245 -11.277 13.598 1.00 93.12 86 SER A O 1
ATOM 722 N N . ALA A 1 87 ? -19.427 -11.925 15.397 1.00 94.88 87 ALA A N 1
ATOM 723 C CA . ALA A 1 87 ? -20.737 -11.602 14.823 1.00 94.88 87 ALA A CA 1
ATOM 724 C C . ALA A 1 87 ? -20.951 -10.085 14.657 1.00 94.88 87 ALA A C 1
ATOM 726 O O . ALA A 1 87 ? -21.648 -9.650 13.744 1.00 94.88 87 ALA A O 1
ATOM 727 N N . GLU A 1 88 ? -20.325 -9.288 15.525 1.00 94.75 88 GLU A N 1
ATOM 728 C CA . GLU A 1 88 ? -20.334 -7.827 15.485 1.00 94.75 88 GLU A CA 1
ATOM 729 C C . GLU A 1 88 ? -18.900 -7.285 15.445 1.00 94.75 88 GLU A C 1
ATOM 731 O O . GLU A 1 88 ? -17.983 -7.878 16.019 1.00 94.75 88 GLU A O 1
ATOM 736 N N . LEU A 1 89 ? -18.714 -6.144 14.776 1.00 94.94 89 LEU A N 1
ATOM 737 C CA . LEU A 1 89 ? -17.413 -5.508 14.573 1.00 94.94 89 LEU A CA 1
ATOM 738 C C . LEU A 1 89 ? -17.445 -4.054 15.068 1.00 94.94 89 LEU A C 1
ATOM 740 O O . LEU A 1 89 ? -18.020 -3.185 14.409 1.00 94.94 89 LEU A O 1
ATOM 744 N N . ASP A 1 90 ? -16.799 -3.771 16.205 1.00 94.88 90 ASP A N 1
ATOM 745 C CA . ASP A 1 90 ? -16.643 -2.395 16.698 1.00 94.88 90 ASP A CA 1
ATOM 746 C C . ASP A 1 90 ? -15.478 -1.695 15.984 1.00 94.88 90 ASP A C 1
ATOM 748 O O . ASP A 1 90 ? -14.304 -1.988 16.214 1.00 94.88 90 ASP A O 1
ATOM 752 N N . LEU A 1 91 ? -15.800 -0.718 15.135 1.00 95.94 91 LEU A N 1
ATOM 753 C CA . LEU A 1 91 ? -14.816 0.078 14.395 1.00 95.94 91 LEU A CA 1
ATOM 754 C C . LEU A 1 91 ? -14.042 1.076 15.273 1.00 95.94 91 LEU A C 1
ATOM 756 O O . LEU A 1 91 ? -13.125 1.735 14.782 1.00 95.94 91 LEU A O 1
ATOM 760 N N . ARG A 1 92 ? -14.390 1.227 16.550 1.00 96.12 92 ARG A N 1
ATOM 761 C CA . ARG A 1 92 ? -13.640 2.072 17.492 1.00 96.12 92 ARG A CA 1
ATOM 762 C C . ARG A 1 92 ? -12.538 1.301 18.204 1.00 96.12 92 ARG A C 1
ATOM 764 O O . ARG A 1 92 ? -11.649 1.937 18.760 1.00 96.12 92 ARG A O 1
ATOM 771 N N . ASP A 1 93 ? -12.593 -0.030 18.183 1.00 95.44 93 ASP A N 1
ATOM 772 C CA . ASP A 1 93 ? -11.591 -0.888 18.801 1.00 95.44 93 ASP A CA 1
ATOM 773 C C . ASP A 1 93 ? -10.363 -1.031 17.880 1.00 95.44 93 ASP A C 1
ATOM 775 O O . ASP A 1 93 ? -10.473 -1.611 16.792 1.00 95.44 93 ASP A O 1
ATOM 779 N N . PRO A 1 94 ? -9.176 -0.538 18.291 1.00 95.19 94 PRO A N 1
ATOM 780 C CA . PRO A 1 94 ? -7.944 -0.684 17.521 1.00 95.19 94 PRO A CA 1
ATOM 781 C C . PRO A 1 94 ? -7.554 -2.144 17.252 1.00 95.19 94 PRO A C 1
ATOM 783 O O . PRO A 1 94 ? -6.879 -2.405 16.256 1.00 95.19 94 PRO A O 1
ATOM 786 N N . ALA A 1 95 ? -7.981 -3.094 18.092 1.00 94.00 95 ALA A N 1
ATOM 787 C CA . ALA A 1 95 ? -7.661 -4.513 17.939 1.00 94.00 95 ALA A CA 1
ATOM 788 C C . ALA A 1 95 ? -8.316 -5.152 16.703 1.00 94.00 95 ALA A C 1
ATOM 790 O O . ALA A 1 95 ? -7.829 -6.172 16.221 1.00 94.00 95 ALA A O 1
ATOM 791 N N . ASN A 1 96 ? -9.371 -4.537 16.152 1.00 96.19 96 ASN A N 1
ATOM 792 C CA . ASN A 1 96 ? -10.028 -4.991 14.923 1.00 96.19 96 ASN A CA 1
ATOM 793 C C . ASN A 1 96 ? -9.283 -4.575 13.643 1.00 96.19 96 ASN A C 1
ATOM 795 O O . ASN A 1 96 ? -9.649 -5.006 12.541 1.00 96.19 96 ASN A O 1
ATOM 799 N N . TYR A 1 97 ? -8.238 -3.753 13.770 1.00 96.38 97 TYR A N 1
ATOM 800 C CA . TYR A 1 97 ? -7.459 -3.247 12.651 1.00 96.38 97 TYR A CA 1
ATOM 801 C C . TYR A 1 97 ? -6.127 -3.964 12.503 1.00 96.38 97 TYR A C 1
ATOM 803 O O . TYR A 1 97 ? -5.440 -4.343 13.451 1.00 96.38 97 TYR A O 1
ATOM 811 N N . ARG A 1 98 ? -5.729 -4.102 11.246 1.00 95.81 98 ARG A N 1
ATOM 812 C CA . ARG A 1 98 ? -4.437 -4.629 10.861 1.00 95.81 98 ARG A CA 1
ATOM 813 C C . ARG A 1 98 ? -3.337 -3.604 11.154 1.00 95.81 98 ARG A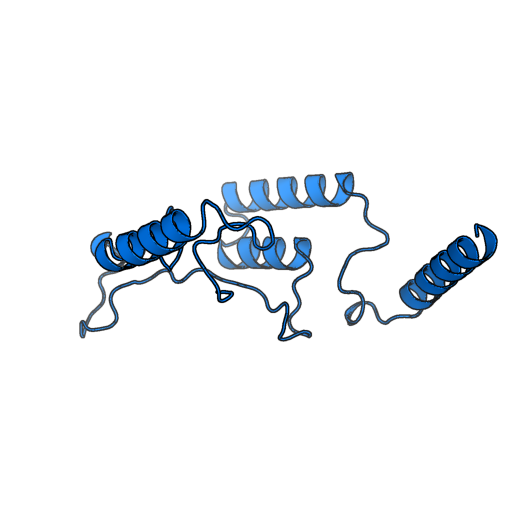 C 1
ATOM 815 O O . ARG A 1 98 ? -3.457 -2.441 10.780 1.00 95.81 98 ARG A O 1
ATOM 822 N N . ASP A 1 99 ? -2.209 -4.060 11.696 1.00 94.69 99 ASP A N 1
ATOM 823 C CA . ASP A 1 99 ? -0.987 -3.253 11.758 1.00 94.69 99 ASP A CA 1
ATOM 824 C C . ASP A 1 99 ? -0.480 -2.940 10.336 1.00 94.69 99 ASP A C 1
ATOM 826 O O . ASP A 1 99 ? 0.090 -3.801 9.663 1.00 94.69 99 ASP A O 1
ATOM 830 N N . LEU A 1 100 ? -0.726 -1.714 9.861 1.00 94.31 100 LEU A N 1
ATOM 831 C CA . LEU A 1 100 ? -0.352 -1.261 8.518 1.00 94.31 100 LEU A CA 1
ATOM 832 C C . LEU A 1 100 ? 1.150 -0.970 8.368 1.00 94.31 100 LEU A C 1
ATOM 834 O O . LEU A 1 100 ? 1.605 -0.803 7.236 1.00 94.31 100 LEU A O 1
ATOM 838 N N . SER A 1 101 ? 1.914 -0.923 9.467 1.00 94.62 101 SER A N 1
ATOM 839 C CA . SER A 1 101 ? 3.373 -0.739 9.424 1.00 94.62 101 SER A CA 1
ATOM 840 C C . SER A 1 101 ? 4.112 -1.998 8.960 1.00 94.62 101 SER A C 1
ATOM 842 O O . SER A 1 101 ? 5.260 -1.925 8.521 1.00 94.62 101 SER A O 1
ATOM 844 N N . LYS A 1 102 ? 3.433 -3.149 9.011 1.00 93.44 102 LYS A N 1
ATOM 845 C CA . LYS A 1 102 ? 3.968 -4.463 8.665 1.00 93.44 102 LYS A CA 1
ATOM 846 C C . LYS A 1 102 ? 3.357 -4.997 7.360 1.00 93.44 102 LYS A C 1
ATOM 848 O O . LYS A 1 102 ? 2.194 -4.707 7.051 1.00 93.44 102 LYS A O 1
ATOM 853 N N . PRO A 1 103 ? 4.109 -5.776 6.561 1.00 92.69 103 PRO A N 1
ATOM 854 C CA . PRO A 1 103 ? 3.562 -6.503 5.416 1.00 92.69 103 PRO A CA 1
ATOM 855 C C . PRO A 1 103 ? 2.690 -7.686 5.862 1.00 92.69 103 PRO A C 1
ATOM 857 O O . PRO A 1 103 ? 2.822 -8.184 6.975 1.00 92.69 103 PRO A O 1
ATOM 860 N N . MET A 1 104 ? 1.851 -8.210 4.961 1.00 90.75 104 MET A N 1
ATOM 861 C CA . MET A 1 104 ? 0.938 -9.327 5.269 1.00 90.75 104 MET A CA 1
ATOM 862 C C . MET A 1 104 ? 1.633 -10.569 5.844 1.00 90.75 104 MET A C 1
ATOM 864 O O . MET A 1 104 ? 1.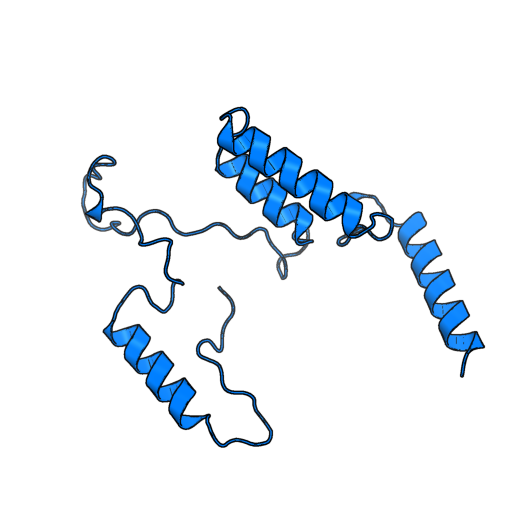076 -11.242 6.708 1.00 90.75 104 MET A O 1
ATOM 868 N N . GLY A 1 105 ? 2.849 -10.878 5.390 1.00 89.88 105 GLY A N 1
ATOM 869 C CA . GLY A 1 105 ? 3.605 -12.025 5.891 1.00 89.88 105 GLY A CA 1
ATOM 870 C C . GLY A 1 105 ? 4.162 -11.857 7.308 1.00 89.88 105 GLY A C 1
ATOM 871 O O . GLY A 1 105 ? 4.516 -12.858 7.919 1.00 89.88 105 GLY A O 1
ATOM 872 N N . ALA A 1 106 ? 4.186 -10.630 7.836 1.00 92.75 106 ALA A N 1
ATOM 873 C CA . ALA A 1 106 ? 4.730 -10.288 9.150 1.00 92.75 106 ALA A CA 1
ATOM 874 C C . ALA A 1 106 ? 3.645 -9.997 10.205 1.00 92.75 106 ALA A C 1
ATOM 876 O O . ALA A 1 106 ? 3.950 -9.489 11.282 1.00 92.75 106 ALA A O 1
ATOM 877 N N . GLN A 1 107 ? 2.374 -10.292 9.902 1.00 92.50 107 GLN A N 1
ATOM 878 C CA . GLN A 1 107 ? 1.271 -10.046 10.839 1.00 92.50 107 GLN A CA 1
ATOM 879 C C . GLN A 1 107 ? 1.258 -11.026 12.013 1.00 92.50 107 GLN A C 1
ATOM 881 O O . GLN A 1 107 ? 0.862 -10.639 13.107 1.00 92.50 107 GLN A O 1
ATOM 886 N N . SER A 1 108 ? 1.691 -12.270 11.788 1.00 92.25 108 SER A N 1
ATOM 887 C CA . SER A 1 108 ? 1.883 -13.275 12.839 1.00 92.25 108 SER A CA 1
ATOM 888 C C . SER A 1 108 ? 3.384 -13.436 13.101 1.00 92.25 108 SER A C 1
ATOM 890 O O . SER A 1 108 ? 4.149 -13.572 12.138 1.00 92.25 108 SER A O 1
ATOM 892 N N . PRO A 1 109 ? 3.815 -13.414 14.373 1.00 93.31 109 PRO A N 1
ATOM 8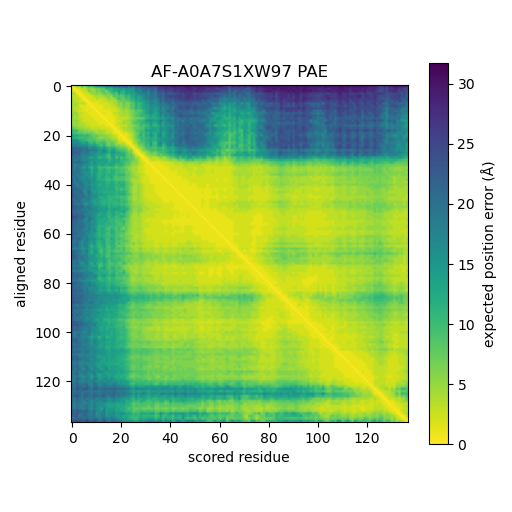93 C CA . PRO A 1 109 ? 5.221 -13.566 14.728 1.00 93.31 109 PRO A CA 1
ATOM 894 C C . PRO A 1 109 ? 5.773 -14.939 14.324 1.00 93.31 109 PRO A C 1
ATOM 896 O O . PRO A 1 109 ? 6.883 -15.012 13.806 1.00 93.31 109 PRO A O 1
ATOM 899 N N . GLU A 1 110 ? 4.980 -16.004 14.444 1.00 94.31 110 GLU A N 1
ATOM 900 C CA . GLU A 1 110 ? 5.380 -17.365 14.062 1.00 94.31 110 GLU A CA 1
ATOM 901 C C . GLU A 1 110 ? 5.662 -17.451 12.558 1.00 94.31 110 GLU A C 1
ATOM 903 O O . GLU A 1 110 ? 6.635 -18.058 12.109 1.00 94.31 110 GLU A O 1
ATOM 908 N N . ARG A 1 111 ? 4.812 -16.810 11.748 1.00 91.50 111 ARG A N 1
ATOM 909 C CA . ARG A 1 111 ? 4.992 -16.772 10.295 1.00 91.50 111 ARG A CA 1
ATOM 910 C C . ARG A 1 111 ? 6.186 -15.906 9.894 1.00 91.50 111 ARG A C 1
ATOM 912 O O . ARG A 1 111 ? 6.890 -16.251 8.945 1.00 91.50 111 ARG A O 1
ATOM 919 N N . LEU A 1 112 ? 6.416 -14.802 10.604 1.00 93.38 112 LEU A N 1
ATOM 920 C CA . LEU A 1 112 ? 7.584 -13.951 10.397 1.00 93.38 112 LEU A CA 1
ATOM 921 C C . LEU A 1 112 ? 8.882 -14.721 10.659 1.00 93.38 112 LEU A C 1
ATOM 923 O O . LEU A 1 112 ? 9.777 -14.682 9.818 1.00 93.38 112 LEU A O 1
ATOM 927 N N . GLU A 1 113 ? 8.958 -15.463 11.763 1.00 94.44 113 GLU A N 1
ATOM 928 C CA . GLU A 1 113 ? 10.121 -16.285 12.115 1.00 94.44 113 GLU A CA 1
ATOM 929 C C . GLU A 1 113 ? 10.431 -17.321 11.025 1.00 94.44 113 GLU A C 1
ATOM 931 O O . GLU A 1 113 ? 11.575 -17.451 10.593 1.00 94.44 113 GLU A O 1
ATOM 936 N N . GLN A 1 114 ? 9.404 -17.977 10.475 1.00 92.62 114 GLN A N 1
ATOM 937 C CA . GLN A 1 114 ? 9.577 -18.897 9.345 1.00 92.62 114 GLN A CA 1
ATOM 938 C C . GLN A 1 114 ? 10.156 -18.209 8.099 1.00 92.62 114 GLN A C 1
ATOM 940 O O . GLN A 1 114 ? 10.989 -18.791 7.400 1.00 92.62 114 GLN A O 1
ATOM 945 N N . PHE A 1 115 ? 9.709 -16.989 7.783 1.00 92.94 115 PHE A N 1
ATOM 946 C CA . PHE A 1 115 ? 10.238 -16.233 6.645 1.00 92.94 115 PHE A CA 1
ATOM 947 C C . PHE A 1 115 ? 11.665 -15.741 6.885 1.00 92.94 115 PHE A C 1
ATOM 949 O O . PHE A 1 115 ? 12.471 -15.770 5.956 1.00 92.94 115 PHE A O 1
ATOM 956 N N . MET A 1 116 ? 11.987 -15.339 8.114 1.00 93.44 116 MET A N 1
ATOM 957 C CA . MET A 1 116 ? 13.343 -14.956 8.499 1.00 93.44 116 MET A CA 1
ATOM 958 C C . MET A 1 116 ? 14.298 -16.146 8.427 1.00 93.44 116 MET A C 1
ATOM 960 O O . MET A 1 116 ? 15.320 -16.040 7.759 1.00 93.44 116 MET A O 1
ATOM 964 N N . GLY A 1 117 ? 13.926 -17.306 8.975 1.00 92.38 117 GLY A N 1
ATOM 965 C CA . GLY A 1 117 ? 14.758 -18.509 8.899 1.00 92.38 117 GLY A CA 1
ATOM 966 C C . GLY A 1 117 ? 15.024 -18.965 7.459 1.00 92.38 117 GLY A C 1
ATOM 967 O O . GLY A 1 117 ? 16.135 -19.370 7.126 1.00 92.38 117 GLY A O 1
ATOM 968 N N . ARG A 1 118 ? 14.037 -18.837 6.558 1.00 90.19 118 ARG A N 1
ATOM 969 C CA . ARG A 1 118 ? 14.237 -19.092 5.117 1.00 90.19 118 ARG A CA 1
ATOM 970 C C . ARG A 1 118 ? 15.184 -18.090 4.471 1.00 90.19 118 ARG A C 1
ATOM 972 O O . ARG A 1 118 ? 16.032 -18.497 3.687 1.00 90.19 118 ARG A O 1
ATOM 979 N N . TYR A 1 119 ? 15.020 -16.806 4.782 1.00 93.19 119 TYR A N 1
ATOM 980 C CA . TYR A 1 119 ? 15.896 -15.752 4.283 1.00 93.19 119 TYR A CA 1
ATOM 981 C C . TYR A 1 119 ? 17.344 -15.991 4.727 1.00 93.19 119 TYR A C 1
ATOM 983 O O . TYR A 1 119 ? 18.254 -15.926 3.907 1.00 93.19 119 TYR A O 1
ATOM 991 N N . GLU A 1 120 ? 17.547 -16.333 6.000 1.00 93.69 120 GLU A N 1
ATOM 992 C CA . GLU A 1 120 ? 18.862 -16.627 6.571 1.00 93.69 120 GLU A CA 1
ATOM 993 C C . GLU A 1 120 ? 19.505 -17.864 5.942 1.00 93.69 120 GLU A C 1
ATOM 995 O O . GLU A 1 120 ? 20.681 -17.825 5.594 1.00 93.69 120 GLU A O 1
ATOM 1000 N N . ALA A 1 121 ? 18.734 -18.927 5.702 1.00 90.31 121 ALA A N 1
ATOM 1001 C CA . ALA A 1 121 ? 19.225 -20.121 5.014 1.00 90.31 121 ALA A CA 1
ATOM 1002 C C . ALA A 1 121 ? 19.671 -19.854 3.561 1.00 90.31 121 ALA A C 1
ATOM 1004 O O . ALA A 1 121 ? 20.442 -20.637 3.010 1.00 90.31 121 ALA A O 1
ATOM 1005 N N . MET A 1 122 ? 19.204 -18.762 2.942 1.00 91.69 122 MET A N 1
ATOM 1006 C CA . MET A 1 122 ? 19.607 -18.330 1.597 1.00 91.69 122 MET A CA 1
ATOM 1007 C C . MET A 1 122 ? 20.820 -17.384 1.601 1.00 91.69 122 MET A C 1
ATOM 1009 O O . MET A 1 122 ? 21.356 -17.099 0.530 1.00 91.69 122 MET A O 1
ATOM 1013 N N . LEU A 1 123 ? 21.273 -16.890 2.766 1.00 86.44 123 LEU A N 1
ATOM 1014 C CA . LEU A 1 123 ? 22.462 -16.031 2.896 1.00 86.44 123 LEU A CA 1
ATOM 1015 C C . LEU A 1 123 ? 23.735 -16.849 2.625 1.00 86.44 123 LEU A C 1
ATOM 1017 O O . LEU A 1 123 ? 24.448 -17.257 3.536 1.00 86.44 123 LEU A O 1
ATOM 1021 N N . GLY A 1 124 ? 24.010 -17.121 1.357 1.00 82.19 124 GLY A N 1
ATOM 1022 C CA . GLY A 1 124 ? 25.142 -17.943 0.934 1.00 82.19 124 GLY A CA 1
ATOM 1023 C C . GLY A 1 124 ? 25.000 -18.522 -0.468 1.00 82.19 124 GLY A C 1
ATOM 1024 O O . GLY A 1 124 ? 25.986 -19.018 -1.005 1.00 82.19 124 GLY A O 1
ATOM 1025 N N . ASP A 1 125 ? 23.812 -18.439 -1.069 1.00 87.19 125 ASP A N 1
ATOM 1026 C CA . ASP A 1 125 ? 23.603 -18.820 -2.463 1.00 87.19 125 ASP A CA 1
ATOM 1027 C C . ASP A 1 125 ? 24.168 -17.727 -3.401 1.00 87.19 125 ASP A C 1
ATOM 1029 O O . ASP A 1 125 ? 23.730 -16.573 -3.327 1.00 87.19 125 ASP A O 1
ATOM 1033 N N . PRO A 1 126 ? 25.168 -18.035 -4.252 1.00 86.44 126 PRO A N 1
ATOM 1034 C CA . PRO A 1 126 ? 25.750 -17.064 -5.176 1.00 86.44 126 PRO A CA 1
ATOM 1035 C C . PRO A 1 126 ? 24.840 -16.735 -6.370 1.00 86.44 126 PRO A C 1
ATOM 1037 O O . PRO A 1 126 ? 25.011 -15.676 -6.978 1.00 86.44 126 PRO A O 1
ATOM 1040 N N . ASP A 1 127 ? 23.882 -17.605 -6.698 1.00 89.75 127 ASP A N 1
ATOM 1041 C CA . ASP A 1 127 ? 23.038 -17.491 -7.891 1.00 89.75 127 ASP A CA 1
ATOM 1042 C C . ASP A 1 127 ? 21.662 -16.879 -7.583 1.00 89.75 127 ASP A C 1
ATOM 1044 O O . ASP A 1 127 ? 20.992 -16.356 -8.482 1.00 89.75 127 ASP A O 1
ATOM 1048 N N . LEU A 1 128 ? 21.235 -16.908 -6.317 1.00 85.88 128 LEU A N 1
ATOM 1049 C CA . LEU A 1 128 ? 19.913 -16.451 -5.898 1.00 85.88 128 LEU A CA 1
ATOM 1050 C C . LEU A 1 128 ? 19.995 -15.442 -4.742 1.00 85.88 128 LEU A C 1
ATOM 1052 O O . LEU A 1 128 ? 20.326 -15.820 -3.618 1.00 85.88 128 LEU A O 1
ATOM 1056 N N . PRO A 1 129 ? 19.630 -14.160 -4.957 1.00 90.44 129 PRO A N 1
ATOM 1057 C CA . PRO A 1 129 ? 19.560 -13.208 -3.858 1.00 90.44 129 PRO A CA 1
ATOM 1058 C C . PRO A 1 129 ? 18.499 -13.645 -2.834 1.00 90.44 129 PRO A C 1
ATOM 1060 O O . PRO A 1 129 ? 17.411 -14.084 -3.225 1.00 90.44 129 PRO A O 1
ATOM 1063 N N . PRO A 1 130 ? 18.768 -13.485 -1.529 1.00 91.25 130 PRO A N 1
ATOM 1064 C CA . PRO A 1 130 ? 17.864 -13.930 -0.480 1.00 91.25 130 PRO A CA 1
ATOM 1065 C C . PRO A 1 130 ? 16.575 -13.099 -0.491 1.00 91.25 130 PRO A C 1
ATOM 1067 O O . PRO A 1 130 ? 16.587 -11.876 -0.659 1.00 91.25 130 PRO A O 1
ATOM 1070 N N . PHE A 1 131 ? 15.438 -13.759 -0.279 1.00 91.56 131 PHE A N 1
ATOM 1071 C CA . PHE A 1 131 ? 14.130 -1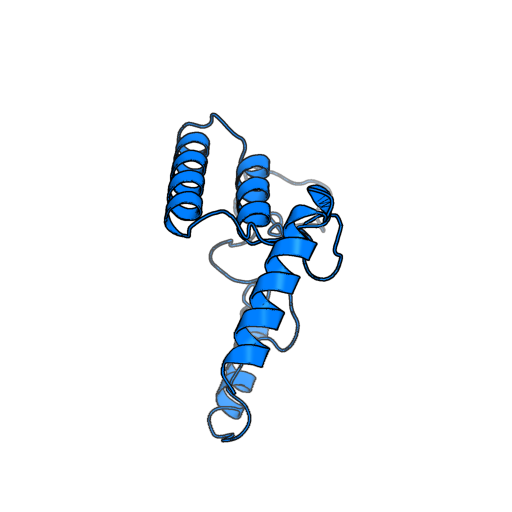3.112 -0.215 1.00 91.56 131 PHE A CA 1
ATOM 1072 C C . PHE A 1 131 ? 13.268 -13.717 0.891 1.00 91.56 131 PHE A C 1
ATOM 1074 O O . PHE A 1 131 ? 13.344 -14.902 1.195 1.00 91.56 131 PHE A O 1
ATOM 1081 N N . MET A 1 132 ? 12.400 -12.894 1.483 1.00 89.50 132 MET A N 1
ATOM 1082 C CA . MET A 1 132 ? 11.443 -13.365 2.492 1.00 89.50 132 MET A CA 1
ATOM 1083 C C . MET A 1 132 ? 10.178 -13.954 1.854 1.00 89.50 132 MET A C 1
ATOM 1085 O O . MET A 1 132 ? 9.607 -14.911 2.367 1.00 89.50 132 MET A O 1
ATOM 1089 N N . TYR A 1 133 ? 9.734 -13.413 0.715 1.00 89.06 133 TYR A N 1
ATOM 1090 C CA . TYR A 1 133 ? 8.455 -13.770 0.097 1.00 89.06 133 TYR A CA 1
ATOM 1091 C C . TYR A 1 133 ? 8.651 -14.243 -1.345 1.00 89.06 133 TYR A C 1
ATOM 1093 O O . TYR A 1 133 ? 9.009 -13.458 -2.214 1.00 89.06 133 TYR A O 1
ATOM 1101 N N . GLY A 1 134 ? 8.378 -15.524 -1.611 1.00 82.44 134 GLY A N 1
ATOM 1102 C CA . GLY A 1 134 ? 8.451 -16.108 -2.962 1.00 82.44 134 GLY A CA 1
ATOM 1103 C C . GLY A 1 134 ? 7.185 -15.923 -3.811 1.00 82.44 134 GLY A C 1
ATOM 1104 O O . GLY A 1 134 ? 7.097 -16.442 -4.920 1.00 82.44 134 GLY A O 1
ATOM 1105 N N . ARG A 1 135 ? 6.167 -15.236 -3.281 1.00 80.88 135 ARG A N 1
ATOM 1106 C CA . ARG A 1 135 ? 4.890 -14.949 -3.949 1.00 80.88 135 ARG A CA 1
ATOM 1107 C C . ARG A 1 135 ? 4.603 -13.446 -3.845 1.00 80.88 135 ARG A C 1
ATOM 1109 O O . ARG A 1 135 ? 4.886 -12.875 -2.789 1.00 80.88 135 ARG A O 1
ATOM 1116 N N . PRO A 1 136 ? 4.033 -12.819 -4.889 1.00 75.06 136 PRO A N 1
ATOM 1117 C CA . PRO A 1 136 ? 3.483 -11.472 -4.772 1.00 75.06 136 PRO A CA 1
ATOM 1118 C C . PRO A 1 136 ? 2.276 -11.456 -3.815 1.00 75.06 136 PRO A C 1
ATOM 1120 O O . PRO A 1 136 ? 1.752 -12.515 -3.461 1.00 75.06 136 PRO A O 1
ATOM 1123 N N . TYR A 1 137 ? 1.877 -10.254 -3.386 1.00 66.94 137 TYR A N 1
ATOM 1124 C CA . TYR A 1 137 ? 0.698 -10.021 -2.540 1.00 66.94 137 TYR A CA 1
ATOM 1125 C C . TYR A 1 137 ? -0.614 -10.399 -3.224 1.00 66.94 137 TYR A C 1
ATOM 1127 O O . TYR A 1 137 ? -0.700 -10.205 -4.459 1.00 66.94 137 TYR A O 1
#

Secondary structure (DSSP, 8-state):
--HHHHHHHHHHHHHHHHS-TTT--S-TT--HHHHHHHHHHHHHHHHTTSS-HHHHHHHHHHHTT--TT-GGG-------B---SSSS--TT-GGGB--TTS-GGGSSHHHHHHHHHHHHHTTT-SSS---S-SS--

Organism: NCBI:txid124430

Radius of gyration: 21.17 Å; Cα contacts (8 Å, |Δi|>4): 84; chains: 1; bounding box: 46×39×55 Å

Sequence (137 aa):
GEQATALRDELGRLVMRLAPSHAIKQWPNRSSAWVLKYKLRSTRRWQERRISTFEYLLELNLLAGRSFNDLCQYPVFPWVLCNYTSAELDLRDPANYRDLSKPMGAQSPERLEQFMGRYEAMLGDPDLPPFMYGRPY

Nearest PDB structures (foldseek):
  1mi1-assembly1_B  TM=9.767E-01  e=2.058E-07  Homo sapiens
  1t77-assembly4_D  TM=9.882E-01  e=3.880E-07  Homo sapiens
  1mi1-assembly1_A  TM=9.837E-01  e=5.675E-07  Homo sapiens